Protein AF-A0A6I6DAV8-F1 (afdb_monomer)

Structure (mmCIF, N/CA/C/O backbone):
data_AF-A0A6I6DAV8-F1
#
_entry.id   AF-A0A6I6DAV8-F1
#
loop_
_atom_site.group_PDB
_atom_site.id
_atom_site.type_symbol
_atom_site.label_atom_id
_atom_site.label_alt_id
_atom_site.label_comp_id
_atom_site.label_asym_id
_atom_site.label_entity_id
_atom_site.label_seq_id
_atom_site.pdbx_PDB_ins_code
_atom_site.Cartn_x
_atom_site.Cartn_y
_atom_site.Cartn_z
_atom_site.occupancy
_atom_site.B_iso_or_equiv
_atom_site.auth_seq_id
_atom_site.auth_comp_id
_atom_site.auth_asym_id
_atom_site.auth_atom_id
_atom_site.pdbx_PDB_model_num
ATOM 1 N N . MET A 1 1 ? -22.574 15.779 15.293 1.00 41.56 1 MET A N 1
ATOM 2 C CA . MET A 1 1 ? -22.945 14.595 14.488 1.00 41.56 1 MET A CA 1
ATOM 3 C C . MET A 1 1 ? -22.566 13.353 15.295 1.00 41.56 1 MET A C 1
ATOM 5 O O . MET A 1 1 ? -21.391 13.196 15.594 1.00 41.56 1 MET A O 1
ATOM 9 N N . LYS A 1 2 ? -23.527 12.545 15.769 1.00 46.03 2 LYS A N 1
ATOM 10 C CA . LYS A 1 2 ? -23.230 11.270 16.453 1.00 46.03 2 LYS A CA 1
ATOM 11 C C . LYS A 1 2 ? -23.212 10.174 15.390 1.00 46.03 2 LYS A C 1
ATOM 13 O O . LYS A 1 2 ? -24.252 9.895 14.804 1.00 46.03 2 LYS A O 1
ATOM 18 N N . PHE A 1 3 ? -22.048 9.593 15.120 1.00 64.81 3 PHE A N 1
ATOM 19 C CA . PHE A 1 3 ? -21.956 8.414 14.260 1.00 64.81 3 PHE A CA 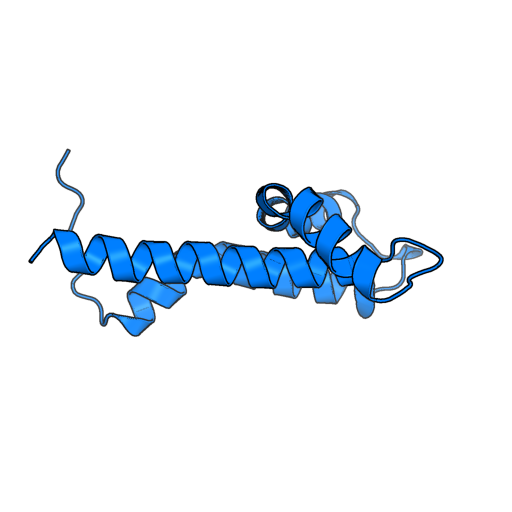1
ATOM 20 C C . PHE A 1 3 ? -22.648 7.227 14.941 1.00 64.81 3 PHE A C 1
ATOM 22 O O . PHE A 1 3 ? -22.533 7.052 16.158 1.00 64.81 3 PHE A O 1
ATOM 29 N N . ALA A 1 4 ? -23.382 6.425 14.167 1.00 65.88 4 ALA A N 1
ATOM 30 C CA . ALA A 1 4 ? -23.963 5.184 14.660 1.00 65.88 4 ALA A CA 1
ATOM 31 C C . ALA A 1 4 ? -22.832 4.254 15.123 1.00 65.88 4 ALA A C 1
ATOM 33 O O . ALA A 1 4 ? -21.896 3.971 14.373 1.00 65.88 4 ALA A O 1
ATOM 34 N N . LYS A 1 5 ? -22.891 3.808 16.380 1.00 65.75 5 LYS A N 1
ATOM 35 C CA . LYS A 1 5 ? -21.882 2.916 16.953 1.00 65.75 5 LYS A CA 1
ATOM 36 C C . LYS A 1 5 ? -22.214 1.492 16.506 1.00 65.75 5 LYS A C 1
ATOM 38 O O . LYS A 1 5 ? -23.132 0.876 17.039 1.00 65.75 5 LYS A O 1
ATOM 43 N N . LEU A 1 6 ? -21.508 0.994 15.492 1.00 69.44 6 LEU A N 1
ATOM 44 C CA . LEU A 1 6 ? -21.631 -0.396 15.058 1.00 69.44 6 LEU A CA 1
ATOM 45 C C . LEU A 1 6 ? -21.145 -1.311 16.194 1.00 69.44 6 LEU A C 1
ATOM 47 O O . LEU A 1 6 ? -19.992 -1.214 16.616 1.00 69.44 6 LEU A O 1
ATOM 51 N N . ASN A 1 7 ? -22.016 -2.185 16.706 1.00 77.88 7 ASN A N 1
ATOM 52 C CA . ASN A 1 7 ? -21.659 -3.166 17.734 1.00 77.88 7 ASN A CA 1
ATOM 53 C C . ASN A 1 7 ? -20.951 -4.367 17.090 1.00 77.88 7 ASN A C 1
ATOM 55 O O . ASN A 1 7 ? -21.530 -5.437 16.922 1.00 77.88 7 ASN A O 1
ATOM 59 N N . ILE A 1 8 ? -19.717 -4.145 16.646 1.00 84.31 8 ILE A N 1
ATOM 60 C CA . ILE A 1 8 ? -18.894 -5.127 15.942 1.00 84.31 8 ILE A CA 1
ATOM 61 C C . ILE A 1 8 ? -17.592 -5.354 16.720 1.00 84.31 8 ILE A C 1
ATOM 63 O O . ILE A 1 8 ? -17.051 -4.439 17.346 1.00 84.31 8 ILE A O 1
ATOM 67 N N . GLY A 1 9 ? -17.083 -6.590 16.689 1.00 86.06 9 GLY A N 1
ATOM 68 C CA . GLY A 1 9 ? -15.819 -6.948 17.330 1.00 86.06 9 GLY A CA 1
ATOM 69 C C . GLY A 1 9 ? -14.643 -6.109 16.816 1.00 86.06 9 GLY A C 1
ATOM 70 O O . GLY A 1 9 ? -14.567 -5.783 15.632 1.00 86.06 9 GLY A O 1
ATOM 71 N N . LYS A 1 10 ? -13.690 -5.787 17.702 1.00 85.88 10 LYS A N 1
ATOM 72 C CA . LYS A 1 10 ? -12.566 -4.873 17.403 1.00 85.88 10 LYS A CA 1
ATOM 73 C C . LYS A 1 10 ? -11.785 -5.260 16.143 1.00 85.88 10 LYS A C 1
ATOM 75 O O . LYS A 1 10 ? -11.430 -4.387 15.360 1.00 85.88 10 LYS A O 1
ATOM 80 N N . PHE A 1 11 ? -11.562 -6.559 15.938 1.00 87.31 11 PHE A N 1
ATOM 81 C CA . PHE A 1 11 ? -10.858 -7.083 14.767 1.00 87.31 11 PHE A CA 1
ATOM 82 C C . PHE A 1 11 ? -11.586 -6.778 13.450 1.00 87.31 11 PHE A C 1
ATOM 84 O O . PHE A 1 11 ? -10.972 -6.313 12.496 1.00 87.31 11 PHE A O 1
ATOM 91 N N . TYR A 1 12 ? -12.906 -6.962 13.410 1.00 90.06 12 TYR A N 1
ATOM 92 C CA . TYR A 1 12 ? -13.710 -6.660 12.227 1.00 90.06 12 TYR A CA 1
ATOM 93 C C . TYR A 1 12 ? -13.773 -5.157 11.952 1.00 90.06 12 TYR A C 1
ATOM 95 O O . TYR A 1 12 ? -13.669 -4.746 10.802 1.00 90.06 12 TYR A O 1
ATOM 103 N N . SER A 1 13 ? -13.868 -4.325 12.990 1.00 90.25 13 SER A N 1
ATOM 104 C CA . SER A 1 13 ? -13.800 -2.867 12.832 1.00 90.25 13 SER A CA 1
ATOM 105 C C . SER A 1 13 ? -12.446 -2.414 12.275 1.00 90.25 13 SER A C 1
ATOM 107 O O . SER A 1 13 ? -12.402 -1.550 11.401 1.00 90.25 13 SER A O 1
ATOM 109 N N . TRP A 1 14 ? -11.348 -3.033 12.724 1.00 91.00 14 TRP A N 1
ATOM 110 C CA . TRP A 1 14 ? -10.014 -2.798 12.169 1.00 91.00 14 TRP A CA 1
ATOM 111 C C . TRP A 1 14 ? -9.918 -3.231 10.699 1.00 91.00 14 TRP A C 1
ATOM 113 O O . TRP A 1 14 ? -9.416 -2.466 9.873 1.00 91.00 14 TRP A O 1
ATOM 123 N N . LEU A 1 15 ? -10.447 -4.412 10.353 1.00 92.88 15 LEU A N 1
ATOM 124 C CA . LEU A 1 15 ? -10.498 -4.895 8.969 1.00 92.88 15 LEU A CA 1
ATOM 125 C C . LEU A 1 15 ? -11.307 -3.959 8.073 1.00 92.88 15 LEU A C 1
ATOM 127 O O . LEU A 1 15 ? -10.852 -3.626 6.986 1.00 92.88 15 LEU A O 1
ATOM 131 N N . ILE A 1 16 ? -12.473 -3.495 8.525 1.00 92.06 16 ILE A N 1
ATOM 132 C CA . ILE A 1 16 ? -13.302 -2.543 7.774 1.00 92.06 16 ILE A CA 1
ATOM 133 C C . ILE A 1 16 ? -12.530 -1.239 7.552 1.00 92.06 16 ILE A C 1
ATOM 135 O O . ILE A 1 16 ? -12.477 -0.757 6.421 1.00 92.06 16 ILE A O 1
ATOM 139 N N . GLY A 1 17 ? -11.868 -0.715 8.588 1.00 90.12 17 GLY A N 1
ATOM 140 C CA . GLY A 1 17 ? -11.058 0.502 8.489 1.00 90.12 17 GLY A CA 1
ATOM 141 C C . GLY A 1 17 ? -9.878 0.387 7.517 1.00 90.12 17 GLY A C 1
ATOM 142 O O . GLY A 1 17 ? -9.531 1.365 6.863 1.00 90.12 17 GLY A O 1
ATOM 143 N N . ASN A 1 18 ? -9.298 -0.807 7.372 1.00 94.56 18 ASN A N 1
ATOM 144 C CA . ASN A 1 18 ? -8.172 -1.059 6.466 1.00 94.56 18 ASN A CA 1
ATOM 145 C C . ASN A 1 18 ? -8.585 -1.654 5.113 1.00 94.56 18 ASN A C 1
ATOM 147 O O . ASN A 1 18 ? -7.745 -1.786 4.226 1.00 94.56 18 ASN A O 1
ATOM 151 N N . SER A 1 19 ? -9.859 -2.005 4.931 1.00 95.00 19 SER A N 1
ATOM 152 C CA . SER A 1 19 ? -10.340 -2.796 3.793 1.00 95.00 19 SER A CA 1
ATOM 153 C C . SER A 1 19 ? -9.978 -2.182 2.443 1.00 95.00 19 SER A C 1
ATOM 155 O O . SER A 1 19 ? -9.435 -2.873 1.589 1.00 95.00 19 SER A O 1
ATOM 157 N N . LEU A 1 20 ? -10.197 -0.878 2.264 1.00 95.62 20 LEU A N 1
ATOM 158 C CA . LEU A 1 20 ? -9.885 -0.193 1.010 1.00 95.62 20 LEU A CA 1
ATOM 159 C C . LEU A 1 20 ? -8.380 -0.168 0.716 1.00 95.62 20 LEU A C 1
ATOM 161 O O . LEU A 1 20 ? -7.991 -0.364 -0.434 1.00 95.62 20 LEU A O 1
ATOM 165 N N . ASN A 1 21 ? -7.535 -0.007 1.740 1.00 96.38 21 ASN A N 1
ATOM 166 C CA . ASN A 1 21 ? -6.082 -0.099 1.588 1.00 96.38 21 ASN A CA 1
ATOM 167 C C . ASN A 1 21 ? -5.653 -1.522 1.195 1.00 96.38 21 ASN A C 1
ATOM 169 O O . ASN A 1 21 ? -4.859 -1.693 0.275 1.00 96.38 21 ASN A O 1
ATOM 173 N N . LEU A 1 22 ? -6.224 -2.545 1.839 1.00 96.50 22 LEU A N 1
ATOM 174 C CA . LEU A 1 22 ? -5.927 -3.951 1.551 1.00 96.50 22 LEU A CA 1
ATOM 175 C C . LEU A 1 22 ? -6.387 -4.364 0.147 1.00 96.50 22 LEU A C 1
ATOM 177 O O . LEU A 1 22 ? -5.623 -4.985 -0.584 1.00 96.50 22 LEU A O 1
ATOM 181 N N . ILE A 1 23 ? -7.602 -3.985 -0.258 1.00 97.12 23 ILE A N 1
ATOM 182 C CA . ILE A 1 23 ? -8.120 -4.237 -1.612 1.00 97.12 23 ILE A CA 1
ATOM 183 C C . ILE A 1 23 ? -7.225 -3.551 -2.646 1.00 97.12 23 ILE A C 1
ATOM 185 O O . ILE A 1 23 ? -6.831 -4.169 -3.633 1.00 97.12 23 ILE A O 1
ATOM 189 N N . SER A 1 24 ? -6.858 -2.293 -2.397 1.00 97.38 24 SER A N 1
ATOM 190 C CA . SER A 1 24 ? -5.956 -1.530 -3.263 1.00 97.38 24 SER A CA 1
ATOM 191 C C . SER A 1 24 ? -4.583 -2.191 -3.387 1.00 97.38 24 SER A C 1
ATOM 193 O O . SER A 1 24 ? -4.042 -2.273 -4.488 1.00 97.38 24 SER A O 1
ATOM 195 N N . PHE A 1 25 ? -4.051 -2.726 -2.286 1.00 97.44 25 PHE A N 1
ATOM 196 C CA . PHE A 1 25 ? -2.781 -3.443 -2.277 1.00 97.44 25 PHE A CA 1
ATOM 197 C C . PHE A 1 25 ? -2.848 -4.752 -3.072 1.00 97.44 25 PHE A C 1
ATOM 199 O O . PHE A 1 25 ? -1.982 -5.012 -3.904 1.00 97.44 25 PHE A O 1
ATOM 206 N N . VAL A 1 26 ? -3.902 -5.551 -2.885 1.00 97.56 26 VAL A N 1
ATOM 207 C CA . VAL A 1 26 ? -4.109 -6.789 -3.654 1.00 97.56 26 VAL A CA 1
ATOM 208 C C . VAL A 1 26 ? -4.234 -6.489 -5.151 1.00 97.56 26 VAL A C 1
ATOM 210 O O . VAL A 1 26 ? -3.597 -7.160 -5.963 1.00 97.56 26 VAL A O 1
ATOM 213 N N . LEU A 1 27 ? -4.997 -5.455 -5.523 1.00 97.19 27 LEU A N 1
ATOM 214 C CA . LEU A 1 27 ? -5.114 -5.009 -6.915 1.00 97.19 27 LEU A CA 1
ATOM 215 C C . LEU A 1 27 ? -3.767 -4.566 -7.489 1.00 97.19 27 LEU A C 1
ATOM 217 O O . LEU A 1 27 ? -3.451 -4.904 -8.628 1.00 97.19 27 LEU A O 1
ATOM 221 N N . PHE A 1 28 ? -2.961 -3.849 -6.707 1.00 97.19 28 PHE A N 1
ATOM 222 C CA . PHE A 1 28 ? -1.621 -3.445 -7.117 1.00 97.19 28 PHE A CA 1
ATOM 223 C C . PHE A 1 28 ? -0.723 -4.658 -7.391 1.00 97.19 28 PHE A C 1
ATOM 225 O O . PHE A 1 28 ? -0.121 -4.735 -8.461 1.00 97.19 28 PHE A O 1
ATOM 232 N N . ILE A 1 29 ? -0.683 -5.640 -6.485 1.00 97.12 29 ILE A N 1
ATOM 233 C CA . ILE A 1 29 ? 0.100 -6.867 -6.695 1.00 97.12 29 ILE A CA 1
ATOM 234 C C . ILE A 1 29 ? -0.350 -7.587 -7.967 1.00 97.12 29 ILE A C 1
ATOM 236 O O . ILE A 1 29 ? 0.477 -7.960 -8.801 1.00 97.12 29 ILE A O 1
ATOM 240 N N . TRP A 1 30 ? -1.660 -7.728 -8.162 1.00 96.94 30 TRP A N 1
ATOM 241 C CA . TRP A 1 30 ? -2.193 -8.377 -9.353 1.00 96.94 30 TRP A CA 1
ATOM 242 C C . TRP A 1 30 ? -1.787 -7.657 -10.647 1.00 96.94 30 TRP A C 1
ATOM 244 O O . TRP A 1 30 ? -1.310 -8.298 -11.584 1.00 96.94 30 TRP A O 1
ATOM 254 N N . LEU A 1 31 ? -1.906 -6.329 -10.696 1.00 96.38 31 LEU A N 1
ATOM 255 C CA . LEU A 1 31 ? -1.621 -5.553 -11.905 1.00 96.38 31 LEU A CA 1
ATOM 256 C C . LEU A 1 31 ? -0.129 -5.452 -12.228 1.00 96.38 31 LEU A C 1
ATOM 258 O O . LEU A 1 31 ? 0.220 -5.432 -13.408 1.00 96.38 31 LEU A O 1
ATOM 262 N N . PHE A 1 32 ? 0.738 -5.355 -11.219 1.00 95.00 32 PHE A N 1
ATOM 263 C CA . PHE A 1 32 ? 2.155 -5.029 -11.413 1.00 95.00 32 PHE A CA 1
ATOM 264 C C . PHE A 1 32 ? 3.110 -6.220 -11.307 1.00 95.00 32 PHE A C 1
ATOM 266 O O . PHE A 1 32 ? 4.225 -6.119 -11.809 1.00 95.00 32 PHE A O 1
ATOM 273 N N . PHE A 1 33 ? 2.686 -7.336 -10.705 1.00 95.12 33 PHE A N 1
ATOM 274 C C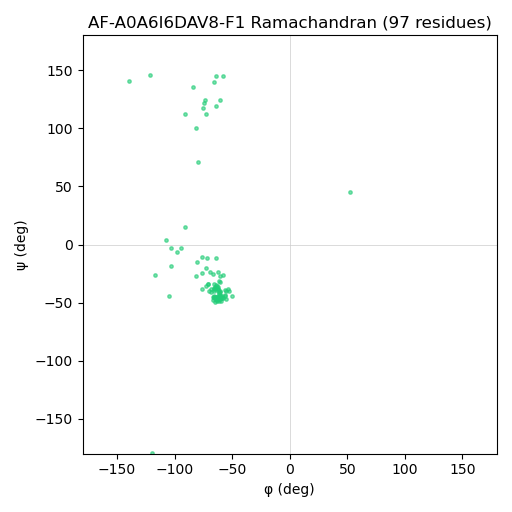A . PHE A 1 33 ? 3.531 -8.530 -10.549 1.00 95.12 33 PHE A CA 1
ATOM 275 C C . PHE A 1 33 ? 2.996 -9.762 -11.281 1.00 95.12 33 PHE A C 1
ATOM 277 O O . PHE A 1 33 ? 3.778 -10.637 -11.636 1.00 95.12 33 PHE A O 1
ATOM 284 N N . ILE A 1 34 ? 1.680 -9.851 -11.504 1.00 95.69 34 ILE A N 1
ATOM 285 C CA . ILE A 1 34 ? 1.055 -11.035 -12.117 1.00 95.69 34 ILE A CA 1
ATOM 286 C C . ILE A 1 34 ? 0.667 -10.759 -13.573 1.00 95.69 34 ILE A C 1
ATOM 288 O O . ILE A 1 34 ? 0.885 -11.592 -14.450 1.00 95.69 34 ILE A O 1
ATOM 292 N N . MET A 1 35 ? 0.073 -9.596 -13.842 1.00 95.19 35 MET A N 1
ATOM 293 C CA . MET A 1 35 ? -0.397 -9.228 -15.174 1.00 95.19 35 MET A CA 1
ATOM 294 C C . MET A 1 35 ? 0.730 -8.638 -16.030 1.00 95.19 35 MET A C 1
ATOM 296 O O . MET A 1 35 ? 1.473 -7.760 -15.594 1.00 95.19 35 MET A O 1
ATOM 300 N N . SER A 1 36 ? 0.814 -9.081 -17.286 1.00 93.56 36 SER A N 1
ATOM 301 C CA . SER A 1 36 ? 1.712 -8.496 -18.286 1.00 93.56 36 SER A CA 1
ATOM 302 C C . SER A 1 36 ? 1.329 -7.049 -18.600 1.00 93.56 36 SER A C 1
ATOM 304 O O . SER A 1 36 ? 0.137 -6.755 -18.729 1.00 93.56 36 SER A O 1
ATOM 306 N N . ASP A 1 37 ? 2.312 -6.188 -18.860 1.00 90.12 37 ASP A N 1
ATOM 307 C CA . ASP A 1 37 ? 2.086 -4.763 -19.149 1.00 90.12 37 ASP A CA 1
ATOM 308 C C . ASP A 1 37 ? 1.078 -4.521 -20.287 1.00 90.12 37 ASP A C 1
ATOM 310 O O . ASP A 1 37 ? 0.226 -3.645 -20.171 1.00 90.12 37 ASP A O 1
ATOM 314 N N . ALA A 1 38 ? 1.095 -5.352 -21.338 1.00 93.44 38 ALA A N 1
ATOM 315 C CA . ALA A 1 38 ? 0.179 -5.248 -22.480 1.00 93.44 38 ALA A CA 1
ATOM 316 C C . ALA A 1 38 ? -1.309 -5.439 -22.121 1.00 93.44 38 ALA A C 1
ATOM 318 O O . ALA A 1 38 ? -2.183 -4.959 -22.836 1.00 93.44 38 ALA A O 1
ATOM 319 N N . ASN A 1 39 ? -1.598 -6.124 -21.012 1.00 94.44 39 ASN A N 1
ATOM 320 C CA . ASN A 1 39 ? -2.958 -6.419 -20.556 1.00 94.44 39 ASN A CA 1
ATOM 321 C C . ASN A 1 39 ? -3.396 -5.517 -19.391 1.00 94.44 39 ASN A C 1
ATOM 323 O O . ASN A 1 39 ? -4.533 -5.618 -18.926 1.00 94.44 39 ASN A O 1
ATOM 327 N N . ARG A 1 40 ? -2.511 -4.639 -18.898 1.00 95.12 40 ARG A N 1
ATOM 328 C CA . ARG A 1 40 ? -2.776 -3.810 -17.722 1.00 95.12 40 ARG A CA 1
ATOM 329 C C . ARG A 1 40 ? -3.742 -2.680 -18.066 1.00 95.12 40 ARG A C 1
ATOM 331 O O . ARG A 1 40 ? -3.449 -1.805 -18.877 1.00 95.12 40 ARG A O 1
ATOM 338 N N . ASN A 1 41 ? -4.869 -2.627 -17.361 1.00 96.00 41 ASN A N 1
ATOM 339 C CA . ASN A 1 41 ? -5.744 -1.461 -17.411 1.00 96.00 41 ASN A CA 1
ATOM 340 C C . ASN A 1 41 ? -5.102 -0.288 -16.644 1.00 96.00 41 ASN A C 1
ATOM 342 O O . ASN A 1 41 ? -4.978 -0.332 -15.419 1.00 96.00 41 ASN A O 1
ATOM 346 N N . ILE A 1 42 ? -4.712 0.768 -17.364 1.00 93.75 42 ILE A N 1
ATOM 347 C CA . ILE A 1 42 ? -4.002 1.935 -16.808 1.00 93.75 42 ILE A CA 1
ATOM 348 C C . ILE A 1 42 ? -4.844 2.675 -15.760 1.00 93.75 42 ILE A C 1
ATOM 350 O O . ILE A 1 42 ? -4.315 3.103 -14.736 1.00 93.75 42 ILE A O 1
ATOM 354 N N . ILE A 1 43 ? -6.156 2.795 -15.981 1.00 95.75 43 ILE A N 1
ATOM 355 C CA . ILE A 1 43 ? -7.060 3.473 -15.044 1.00 95.75 43 ILE A CA 1
ATOM 356 C C . ILE A 1 43 ? -7.091 2.703 -13.723 1.00 95.75 43 ILE A C 1
ATOM 358 O O . ILE A 1 43 ? -6.895 3.287 -12.657 1.00 95.75 43 ILE A O 1
ATOM 362 N N . LEU A 1 44 ? -7.263 1.381 -13.788 1.00 95.81 44 LEU A N 1
ATOM 363 C CA . LEU A 1 44 ? -7.277 0.535 -12.596 1.00 95.81 44 LEU A CA 1
ATOM 364 C C . LEU A 1 44 ? -5.920 0.533 -11.875 1.00 95.81 44 LEU A C 1
ATOM 366 O O . LEU A 1 44 ? -5.884 0.549 -10.649 1.00 95.81 44 LEU A O 1
ATOM 370 N N . ALA A 1 45 ? -4.817 0.583 -12.624 1.00 94.31 45 ALA A N 1
ATOM 371 C CA . ALA A 1 45 ? -3.465 0.684 -12.078 1.00 94.31 45 ALA A CA 1
ATOM 372 C C . ALA A 1 45 ? -3.201 2.016 -11.359 1.00 94.31 45 ALA A C 1
ATOM 374 O O . ALA A 1 45 ? -2.473 2.053 -10.365 1.00 94.31 45 ALA A O 1
ATOM 375 N N . GLY A 1 46 ? -3.800 3.112 -11.831 1.00 93.56 46 GLY A N 1
ATOM 376 C CA . GLY A 1 46 ? -3.804 4.384 -11.112 1.00 93.56 46 GLY A CA 1
ATOM 377 C C . GLY A 1 46 ? -4.612 4.291 -9.817 1.00 93.56 46 GLY A C 1
ATOM 378 O O . GLY A 1 46 ? -4.120 4.657 -8.751 1.00 93.56 46 GLY A O 1
ATOM 379 N N . PHE A 1 47 ? -5.825 3.733 -9.888 1.00 95.25 47 PHE A N 1
ATOM 380 C CA . PHE A 1 47 ? -6.690 3.574 -8.716 1.00 95.25 47 PHE A CA 1
ATOM 381 C C . PHE A 1 47 ? -6.089 2.685 -7.640 1.00 95.25 47 PHE A C 1
ATOM 383 O O . PHE A 1 47 ? -6.186 3.038 -6.464 1.00 95.25 47 PHE A O 1
ATOM 390 N N . SER A 1 48 ? -5.447 1.574 -8.015 1.00 95.94 48 SER A N 1
ATOM 391 C CA . SER A 1 48 ? -4.823 0.694 -7.033 1.00 95.94 48 SER A CA 1
ATOM 392 C C . SER A 1 48 ? -3.828 1.485 -6.189 1.00 95.94 48 SER A C 1
ATOM 394 O O . SER A 1 48 ? -3.870 1.400 -4.970 1.00 95.94 48 SER A O 1
ATOM 396 N N . GLN A 1 49 ? -3.016 2.353 -6.794 1.00 95.06 49 GLN A N 1
ATOM 397 C CA . GLN A 1 49 ? -1.939 3.080 -6.112 1.00 95.06 49 GLN A CA 1
ATOM 398 C C . GLN A 1 49 ? -2.389 4.260 -5.235 1.00 95.06 49 GLN A C 1
ATOM 400 O O . GLN A 1 49 ? -1.586 4.756 -4.446 1.00 95.06 49 GLN A O 1
ATOM 405 N N . MET A 1 50 ? -3.650 4.699 -5.304 1.00 95.06 50 MET A N 1
ATOM 406 C CA . MET A 1 50 ? -4.128 5.890 -4.580 1.00 95.06 50 MET A CA 1
ATOM 407 C C . MET A 1 50 ? -3.870 5.832 -3.069 1.00 95.06 50 MET A C 1
ATOM 409 O O . MET A 1 50 ? -3.469 6.827 -2.467 1.00 95.06 50 MET A O 1
ATOM 413 N N . TYR A 1 51 ? -4.052 4.661 -2.456 1.00 93.44 51 TYR A N 1
ATOM 414 C CA . TYR A 1 51 ? -3.839 4.474 -1.018 1.00 93.44 51 TYR A CA 1
ATOM 415 C C . TYR A 1 51 ? -2.361 4.475 -0.602 1.00 93.44 51 TYR A C 1
ATOM 417 O O . TYR A 1 51 ? -2.063 4.742 0.558 1.00 93.44 51 TYR A O 1
ATOM 425 N N . ALA A 1 52 ? -1.435 4.234 -1.532 1.00 95.88 52 ALA A N 1
ATOM 426 C CA . ALA A 1 52 ? 0.002 4.277 -1.271 1.00 95.88 52 ALA A CA 1
ATOM 427 C C . ALA A 1 52 ? 0.570 5.710 -1.306 1.00 95.88 52 ALA A C 1
ATOM 429 O O . ALA A 1 52 ? 1.564 5.994 -0.628 1.00 95.88 52 ALA A O 1
ATOM 430 N N . LEU A 1 53 ? -0.070 6.620 -2.059 1.00 95.06 53 LEU A N 1
ATOM 431 C CA . LEU A 1 53 ? 0.410 7.986 -2.313 1.00 95.06 53 LEU A CA 1
ATOM 432 C C . LEU A 1 53 ? 0.823 8.769 -1.056 1.00 95.06 53 LEU A C 1
ATOM 434 O O . LEU A 1 53 ? 1.899 9.366 -1.084 1.00 95.06 53 LEU A O 1
ATOM 438 N N . PRO A 1 54 ? 0.068 8.766 0.062 1.00 95.81 54 PRO A N 1
ATOM 439 C CA . PRO A 1 54 ? 0.438 9.562 1.236 1.00 95.81 54 PRO 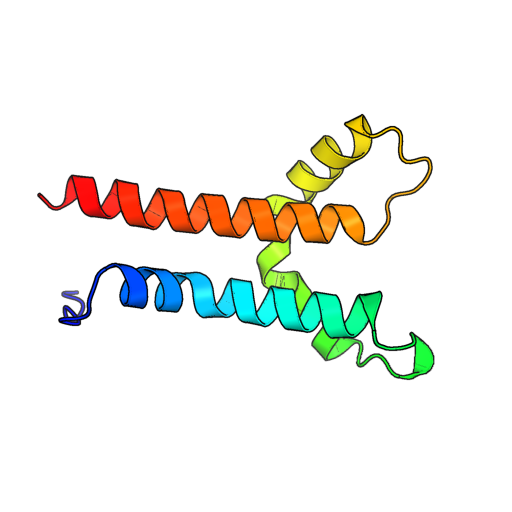A CA 1
ATOM 440 C C . PRO A 1 54 ? 1.799 9.180 1.835 1.00 95.81 54 PRO A C 1
ATOM 442 O O . PRO A 1 54 ? 2.468 10.004 2.452 1.00 95.81 54 PRO A O 1
ATOM 445 N N . THR A 1 55 ? 2.218 7.930 1.643 1.00 96.44 55 THR A N 1
ATOM 446 C CA . THR A 1 55 ? 3.457 7.368 2.202 1.00 96.44 55 THR A CA 1
ATOM 447 C C . THR A 1 55 ? 4.550 7.150 1.157 1.00 96.44 55 THR A C 1
ATOM 449 O O . THR A 1 55 ? 5.618 6.623 1.475 1.00 96.44 55 THR A O 1
ATOM 452 N N . ILE A 1 56 ? 4.310 7.554 -0.091 1.00 95.12 56 ILE A N 1
ATOM 453 C CA . ILE A 1 56 ? 5.140 7.143 -1.224 1.00 95.12 56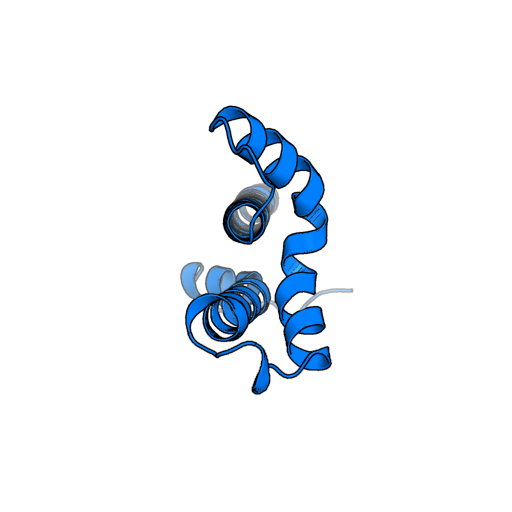 ILE A CA 1
ATOM 454 C C . ILE A 1 56 ? 6.547 7.744 -1.176 1.00 95.12 56 ILE A C 1
ATOM 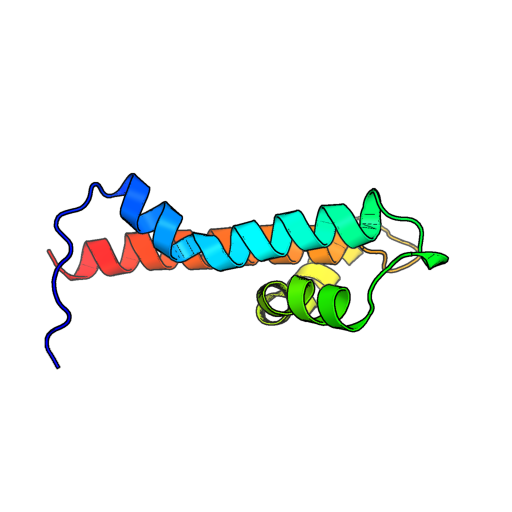456 O O . ILE A 1 56 ? 7.534 7.040 -1.381 1.00 95.12 56 ILE A O 1
ATOM 460 N N . SER A 1 57 ? 6.658 9.019 -0.798 1.00 94.38 57 SER A N 1
ATOM 461 C CA . SER A 1 57 ? 7.943 9.711 -0.657 1.00 94.38 57 SER A CA 1
ATOM 462 C C . SER A 1 57 ? 8.784 9.126 0.477 1.00 94.38 57 SER A C 1
ATOM 464 O O . SER A 1 57 ? 9.988 8.940 0.322 1.00 94.38 57 SER A O 1
ATOM 466 N N . ILE A 1 58 ? 8.147 8.786 1.603 1.00 95.38 58 ILE A N 1
ATOM 467 C CA . ILE A 1 58 ? 8.815 8.146 2.747 1.00 95.38 58 ILE A CA 1
ATOM 468 C C . ILE A 1 58 ? 9.335 6.772 2.327 1.00 95.38 58 ILE A C 1
ATOM 470 O O . ILE A 1 58 ? 10.487 6.432 2.583 1.00 95.38 58 ILE A O 1
ATOM 474 N N . SER A 1 59 ? 8.510 6.008 1.620 1.00 95.00 59 SER A N 1
ATOM 475 C CA . SER A 1 59 ? 8.875 4.678 1.143 1.00 95.00 59 SER A CA 1
ATOM 476 C C . SER A 1 59 ? 10.011 4.709 0.133 1.00 95.00 59 SER A C 1
ATOM 478 O O . SER A 1 59 ? 10.897 3.867 0.204 1.00 95.00 59 SER A O 1
ATOM 480 N N . ALA A 1 60 ? 10.041 5.701 -0.761 1.00 92.75 60 ALA A N 1
ATOM 481 C CA . ALA A 1 60 ? 11.155 5.897 -1.683 1.00 92.75 60 ALA A CA 1
ATOM 482 C C . ALA A 1 60 ? 12.468 6.192 -0.937 1.00 92.75 60 ALA A C 1
ATOM 484 O O . ALA A 1 60 ? 13.519 5.683 -1.322 1.00 92.75 60 ALA A O 1
ATOM 485 N N . VAL A 1 61 ? 12.423 6.972 0.150 1.00 92.62 61 VAL A N 1
ATOM 486 C CA . VAL A 1 61 ? 13.594 7.213 1.012 1.00 92.62 61 VAL A CA 1
ATOM 487 C C . VAL A 1 61 ? 14.031 5.931 1.718 1.00 92.62 61 VAL A C 1
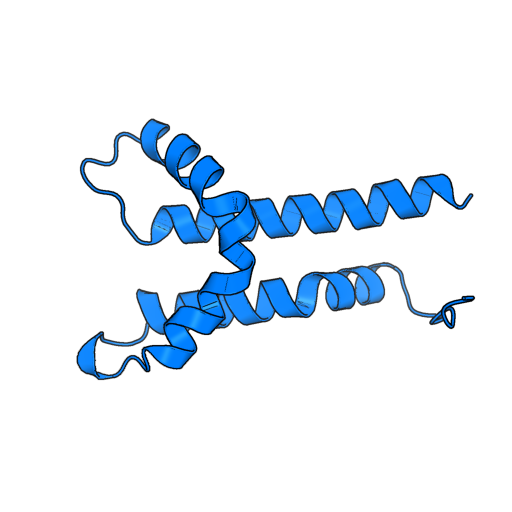ATOM 489 O O . VAL A 1 61 ? 15.216 5.615 1.697 1.00 92.62 61 VAL A O 1
ATOM 492 N N . ILE A 1 62 ? 13.094 5.166 2.287 1.00 92.50 62 ILE A N 1
ATOM 493 C CA . ILE A 1 62 ? 13.392 3.872 2.922 1.00 92.50 62 ILE A CA 1
ATOM 494 C C . ILE A 1 62 ? 14.036 2.917 1.913 1.00 92.50 62 ILE A C 1
ATOM 496 O O . ILE A 1 62 ? 15.059 2.303 2.205 1.00 92.50 62 ILE A O 1
ATOM 500 N N . TYR A 1 63 ? 13.468 2.831 0.711 1.00 92.94 63 TYR A N 1
ATOM 501 C CA . TYR A 1 63 ? 13.948 1.956 -0.350 1.00 92.94 63 TYR A CA 1
ATOM 502 C C . TYR A 1 63 ? 15.371 2.312 -0.792 1.00 92.94 63 TYR A C 1
ATOM 504 O O . TYR A 1 63 ? 16.182 1.425 -1.013 1.00 92.94 63 TYR A O 1
ATOM 512 N N . ARG A 1 64 ? 15.744 3.599 -0.825 1.00 89.94 64 ARG A N 1
ATOM 513 C CA . ARG A 1 64 ? 17.122 4.013 -1.158 1.00 89.94 64 ARG A CA 1
ATOM 514 C C . ARG A 1 64 ? 18.188 3.419 -0.234 1.00 89.94 64 ARG A C 1
ATOM 516 O O . ARG A 1 64 ? 19.318 3.244 -0.676 1.00 89.94 64 ARG A O 1
ATOM 523 N N . PHE A 1 65 ? 17.855 3.069 1.010 1.00 89.81 65 PHE A N 1
ATOM 524 C CA . PHE A 1 65 ? 18.809 2.426 1.920 1.00 89.81 65 PHE A CA 1
ATOM 525 C C . PHE A 1 65 ? 19.138 0.974 1.546 1.00 89.81 65 PHE A C 1
ATOM 527 O O . PHE A 1 65 ? 20.097 0.422 2.079 1.00 89.81 65 PHE A O 1
ATOM 534 N N . THR A 1 66 ? 18.399 0.352 0.622 1.00 86.75 66 THR A N 1
ATOM 535 C CA . THR A 1 66 ? 18.675 -1.016 0.155 1.00 86.75 66 THR A CA 1
ATOM 536 C C . THR A 1 66 ? 19.612 -1.061 -1.060 1.00 86.75 66 THR A C 1
ATOM 538 O O . THR A 1 66 ? 19.693 -2.093 -1.716 1.00 86.75 66 THR A O 1
ATOM 541 N N . ASN A 1 67 ? 20.303 0.044 -1.373 1.00 75.06 67 ASN A N 1
ATOM 542 C CA . ASN A 1 67 ? 21.153 0.234 -2.561 1.00 75.06 67 ASN A CA 1
ATOM 54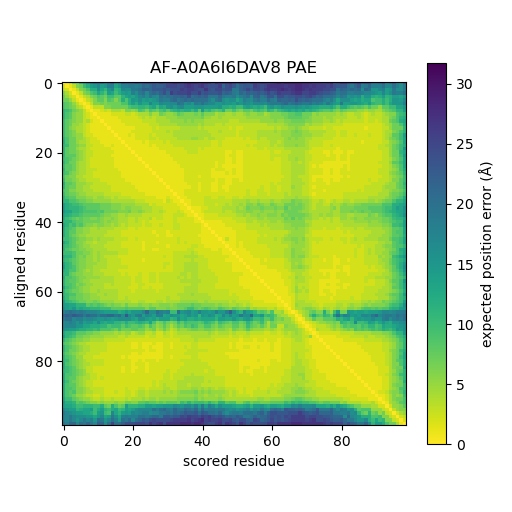3 C C . ASN A 1 67 ? 20.489 -0.095 -3.918 1.00 75.06 67 ASN A C 1
ATOM 545 O O . ASN A 1 67 ? 21.110 -0.758 -4.750 1.00 75.06 67 ASN A O 1
ATOM 549 N N . PRO A 1 68 ? 19.246 0.342 -4.188 1.00 73.44 68 PRO A N 1
ATOM 550 C CA . PRO A 1 68 ? 18.653 0.136 -5.498 1.00 73.44 68 PRO A CA 1
ATOM 551 C C . PRO A 1 68 ? 19.288 1.085 -6.522 1.00 73.44 68 PRO A C 1
ATOM 553 O O . PRO A 1 68 ? 19.257 2.305 -6.356 1.00 73.44 68 PRO A O 1
ATOM 556 N N . GLU A 1 69 ? 19.828 0.533 -7.608 1.00 74.75 69 GLU A N 1
A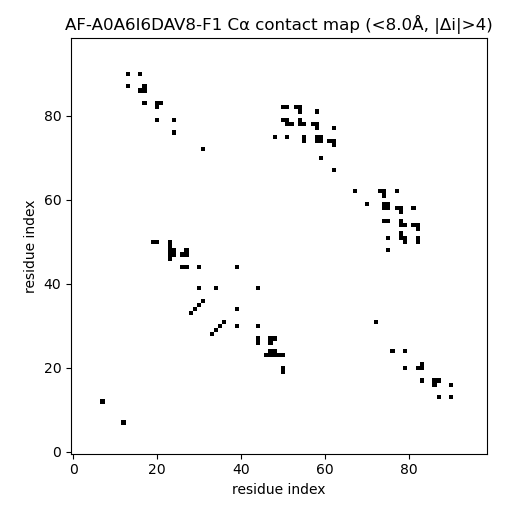TOM 557 C CA . GLU A 1 69 ? 20.305 1.330 -8.749 1.00 74.75 69 GLU A CA 1
ATOM 558 C C . GLU A 1 69 ? 19.144 2.039 -9.472 1.00 74.75 69 GLU A C 1
ATOM 560 O O . GLU A 1 69 ? 19.332 3.089 -10.086 1.00 74.75 69 GLU A O 1
ATOM 565 N N . VAL A 1 70 ? 17.925 1.490 -9.368 1.00 79.94 70 VAL A N 1
ATOM 566 C CA . VAL A 1 70 ? 16.703 1.997 -10.005 1.00 79.94 70 VAL A CA 1
ATOM 567 C C . VAL A 1 70 ? 15.520 1.881 -9.043 1.00 79.94 70 VAL A C 1
ATOM 569 O O . VAL A 1 70 ? 15.378 0.895 -8.327 1.00 79.94 70 VAL A O 1
ATOM 572 N N . ILE A 1 71 ? 14.645 2.890 -9.035 1.00 79.81 71 ILE A N 1
ATOM 573 C CA . ILE A 1 71 ? 13.383 2.847 -8.287 1.00 79.81 71 ILE A CA 1
ATOM 574 C C . ILE A 1 71 ? 12.387 1.948 -9.035 1.00 79.81 71 ILE A C 1
ATOM 576 O O . ILE A 1 71 ? 11.989 2.263 -10.154 1.00 79.81 71 ILE A O 1
ATOM 580 N N . THR A 1 72 ? 11.970 0.855 -8.403 1.00 86.25 72 THR A N 1
ATOM 581 C CA . THR A 1 72 ? 11.077 -0.175 -8.966 1.00 86.25 72 THR A CA 1
ATOM 582 C C . THR A 1 72 ? 9.783 -0.306 -8.147 1.00 86.25 72 THR A C 1
ATOM 584 O O . THR A 1 72 ? 9.581 0.421 -7.189 1.00 86.25 72 THR A O 1
ATOM 587 N N . ASN A 1 73 ? 8.850 -1.198 -8.481 1.00 91.38 73 ASN A N 1
ATOM 588 C CA . ASN A 1 73 ? 7.529 -1.257 -7.822 1.00 91.38 73 ASN A CA 1
ATOM 589 C C . ASN A 1 73 ? 7.565 -1.614 -6.314 1.00 91.38 73 ASN A C 1
ATOM 591 O O . ASN A 1 73 ? 6.577 -1.452 -5.597 1.00 91.38 73 ASN A O 1
ATOM 595 N N . GLU A 1 74 ? 8.704 -2.066 -5.805 1.00 91.19 74 GLU A N 1
ATOM 596 C CA . GLU A 1 74 ? 8.937 -2.513 -4.436 1.00 91.19 74 GLU A CA 1
ATOM 597 C C . GLU A 1 74 ? 8.767 -1.388 -3.402 1.00 91.19 74 GLU A C 1
ATOM 599 O O . GLU A 1 74 ? 8.232 -1.638 -2.321 1.00 91.19 74 GLU A O 1
ATOM 604 N N . TYR A 1 75 ? 9.118 -0.131 -3.708 1.00 93.62 75 TYR A N 1
ATOM 605 C CA . TYR A 1 75 ? 8.861 0.969 -2.757 1.00 93.62 75 TYR A CA 1
ATOM 606 C C . TYR A 1 75 ? 7.358 1.268 -2.606 1.00 93.62 75 TYR A C 1
ATOM 608 O O . TYR A 1 75 ? 6.919 1.774 -1.569 1.00 93.62 75 TYR A O 1
ATOM 616 N N . VAL A 1 76 ? 6.535 0.919 -3.599 1.00 96.00 76 VAL A N 1
ATOM 617 C CA . VAL A 1 76 ? 5.074 1.031 -3.488 1.00 96.00 76 VAL A CA 1
ATOM 618 C C . VAL A 1 76 ? 4.535 -0.035 -2.526 1.00 96.00 76 VAL A C 1
ATOM 620 O O . VAL A 1 76 ? 3.633 0.254 -1.743 1.00 96.00 76 VAL A O 1
ATOM 623 N N . ILE A 1 77 ? 5.143 -1.228 -2.474 1.00 96.25 77 ILE A N 1
ATOM 624 C CA . ILE A 1 77 ? 4.827 -2.244 -1.450 1.00 96.25 77 ILE A CA 1
ATOM 625 C C . ILE A 1 77 ? 5.112 -1.696 -0.047 1.00 96.25 77 ILE A C 1
ATOM 627 O O . ILE A 1 77 ? 4.255 -1.782 0.835 1.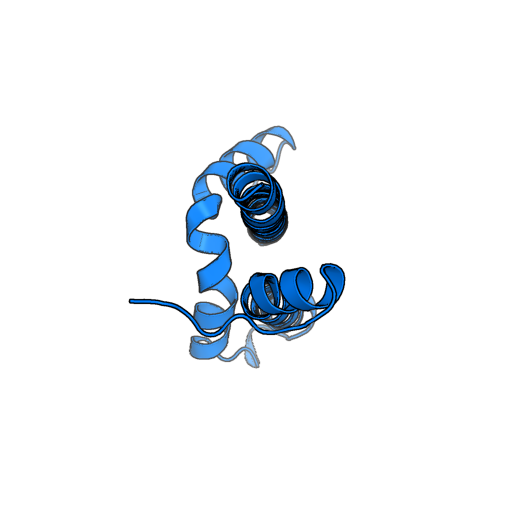00 96.25 77 ILE A O 1
ATOM 631 N N . ILE A 1 78 ? 6.283 -1.077 0.151 1.00 96.06 78 ILE A N 1
ATOM 632 C CA . ILE A 1 78 ? 6.639 -0.425 1.423 1.00 96.06 78 ILE A CA 1
ATOM 633 C C . ILE A 1 78 ? 5.584 0.629 1.798 1.00 96.06 78 ILE A C 1
ATOM 635 O O . ILE A 1 78 ? 5.177 0.703 2.957 1.00 96.06 78 ILE A O 1
ATOM 639 N N . SER A 1 79 ? 5.068 1.371 0.815 1.00 97.06 79 SER A N 1
ATOM 640 C CA . SER A 1 79 ? 4.018 2.376 1.026 1.00 97.06 79 SER A CA 1
ATOM 641 C C . SER A 1 79 ? 2.729 1.763 1.576 1.00 97.06 79 SER A C 1
ATOM 643 O O . SER A 1 79 ? 2.202 2.239 2.578 1.00 97.06 79 SER A O 1
ATOM 645 N N . TYR A 1 80 ? 2.240 0.658 1.007 1.00 97.56 80 TYR A N 1
ATOM 646 C CA . TYR A 1 80 ? 1.051 -0.018 1.548 1.00 97.56 80 TYR A CA 1
ATOM 647 C C . TYR A 1 80 ? 1.256 -0.559 2.962 1.00 97.56 80 TYR A C 1
ATOM 649 O O . TYR A 1 80 ? 0.325 -0.521 3.776 1.00 97.56 80 TYR A O 1
ATOM 657 N N . ILE A 1 81 ? 2.459 -1.049 3.273 1.00 96.44 81 ILE A N 1
ATOM 658 C CA . ILE A 1 81 ? 2.803 -1.512 4.621 1.00 96.44 81 ILE A CA 1
ATOM 659 C C . ILE A 1 81 ? 2.762 -0.332 5.596 1.00 96.44 81 ILE A C 1
ATOM 661 O O . ILE A 1 81 ? 2.088 -0.416 6.623 1.00 96.44 81 ILE A O 1
ATOM 665 N N . LEU A 1 82 ? 3.406 0.790 5.258 1.00 96.62 82 LEU A N 1
ATOM 666 C CA . LEU A 1 82 ? 3.371 2.003 6.077 1.00 96.62 82 LEU A CA 1
ATOM 667 C C . LEU A 1 82 ? 1.946 2.519 6.269 1.00 96.62 82 LEU A C 1
ATOM 669 O O . LEU A 1 82 ? 1.563 2.837 7.393 1.00 96.62 82 LEU A O 1
ATOM 673 N N . MET A 1 83 ? 1.140 2.555 5.209 1.00 96.50 83 MET A N 1
ATOM 674 C CA . MET A 1 83 ? -0.248 3.002 5.293 1.00 96.50 83 MET A CA 1
ATOM 675 C C . MET A 1 83 ? -1.077 2.107 6.223 1.00 96.50 83 MET A C 1
ATOM 677 O O . MET A 1 83 ? -1.819 2.606 7.070 1.00 96.50 83 MET A O 1
ATOM 681 N N . THR A 1 84 ? -0.890 0.786 6.134 1.00 95.94 84 THR A N 1
ATOM 682 C CA . THR A 1 84 ? -1.531 -0.181 7.041 1.00 95.94 84 THR A CA 1
ATOM 683 C C . THR A 1 84 ? -1.123 0.068 8.490 1.00 95.94 84 THR A C 1
ATOM 685 O O . THR A 1 84 ? -1.973 0.057 9.382 1.00 95.94 84 THR A O 1
ATOM 688 N N . LEU A 1 85 ? 0.164 0.325 8.748 1.00 95.50 85 LEU A N 1
ATOM 689 C CA . LEU A 1 85 ? 0.655 0.642 10.089 1.00 95.50 85 LEU A CA 1
ATOM 690 C C . LEU A 1 85 ? 0.042 1.942 10.617 1.00 95.50 85 LEU A C 1
ATOM 692 O O . LEU A 1 85 ? -0.449 1.956 11.742 1.00 95.50 85 LEU A O 1
ATOM 696 N N . ILE A 1 86 ? -0.001 3.005 9.811 1.00 94.12 86 ILE A N 1
ATOM 697 C CA . ILE A 1 86 ? -0.583 4.299 10.199 1.00 94.12 86 ILE A CA 1
ATOM 698 C C . ILE A 1 86 ? -2.059 4.142 10.573 1.00 94.12 86 ILE A C 1
ATOM 700 O O . ILE A 1 86 ? -2.471 4.588 11.646 1.00 94.12 86 ILE A O 1
ATOM 704 N N . PHE A 1 87 ? -2.854 3.466 9.742 1.00 92.81 87 PHE A N 1
ATOM 705 C CA . PHE A 1 87 ? -4.267 3.218 10.038 1.00 92.81 87 PHE A CA 1
ATOM 706 C C . PHE A 1 87 ? -4.469 2.315 11.250 1.00 92.81 87 PHE A C 1
ATOM 708 O O . PHE A 1 87 ? -5.359 2.562 12.065 1.00 92.81 87 PHE A O 1
ATOM 715 N N . THR A 1 88 ? -3.621 1.305 11.418 1.00 93.50 88 THR A N 1
ATOM 716 C CA . THR A 1 88 ? -3.656 0.423 12.587 1.00 93.50 88 THR A CA 1
ATOM 717 C C . THR A 1 88 ? -3.367 1.190 13.872 1.00 93.50 88 THR A C 1
ATOM 719 O O . THR A 1 88 ? -4.127 1.087 14.836 1.00 93.50 88 THR A O 1
ATOM 722 N N . LEU A 1 89 ? -2.308 1.999 13.886 1.00 92.75 89 LEU A N 1
ATOM 723 C CA . LEU A 1 89 ? -1.957 2.836 15.030 1.00 92.75 89 LEU A CA 1
ATOM 724 C C . LEU A 1 89 ? -3.069 3.847 15.322 1.00 92.75 89 LEU A C 1
ATOM 726 O O . LEU A 1 89 ? -3.505 3.939 16.467 1.00 92.75 89 LEU A O 1
ATOM 730 N N . GLY A 1 90 ? -3.586 4.540 14.304 1.00 88.88 90 GLY A N 1
ATOM 731 C CA . GLY A 1 90 ? -4.708 5.471 14.455 1.00 88.88 90 GLY A CA 1
ATOM 732 C C . GLY A 1 90 ? -5.938 4.810 15.080 1.00 88.88 90 GLY A C 1
ATOM 733 O O . GLY A 1 90 ? -6.512 5.346 16.026 1.00 88.88 90 GLY A O 1
ATOM 734 N N . PHE A 1 91 ? -6.289 3.601 14.634 1.00 88.75 91 PHE A N 1
ATOM 735 C CA . PHE A 1 91 ? -7.396 2.831 15.200 1.00 88.75 91 PHE A CA 1
ATOM 736 C C . PHE A 1 91 ? -7.197 2.527 16.694 1.00 88.75 91 PHE A C 1
ATOM 738 O O . PHE A 1 91 ? -8.115 2.719 17.492 1.00 88.75 91 PHE A O 1
ATOM 745 N N . PHE A 1 92 ? -6.003 2.083 17.101 1.00 86.25 92 PHE A N 1
ATOM 746 C CA . PHE A 1 92 ? -5.735 1.733 18.499 1.00 86.25 92 PHE A CA 1
ATOM 747 C C . PHE A 1 92 ? -5.552 2.948 19.417 1.00 86.25 92 PHE A C 1
ATOM 749 O O . PHE A 1 92 ? -6.021 2.919 20.558 1.00 86.25 92 PHE A O 1
ATOM 756 N N . PHE A 1 93 ? -4.905 4.018 18.950 1.00 84.88 93 PHE A N 1
ATOM 757 C CA . PHE A 1 93 ? -4.698 5.227 19.751 1.00 84.88 93 PHE A CA 1
ATOM 758 C C . PHE A 1 93 ? -5.994 6.003 19.974 1.00 84.88 93 PHE A C 1
ATOM 760 O O . PHE A 1 93 ? -6.243 6.451 21.095 1.00 84.88 93 PHE A O 1
ATOM 767 N N . GLU A 1 94 ? -6.856 6.099 18.961 1.00 72.56 94 GLU A N 1
ATOM 768 C CA . GLU A 1 94 ? -8.150 6.766 19.116 1.00 72.56 94 GLU A CA 1
ATOM 769 C C . GLU A 1 94 ? -9.101 5.936 19.985 1.00 72.56 94 GLU A C 1
ATOM 771 O O . GLU A 1 94 ? -9.842 6.476 20.806 1.00 72.56 94 GLU A O 1
ATOM 776 N N . HIS A 1 95 ? -9.010 4.603 19.907 1.00 58.22 95 HIS A N 1
ATOM 777 C CA . HIS A 1 95 ? -9.747 3.731 20.815 1.00 58.22 95 HIS A CA 1
ATOM 778 C C . HIS A 1 95 ? -9.358 3.952 22.286 1.00 58.22 95 HIS A C 1
ATOM 780 O O . HIS A 1 95 ? -10.220 3.830 23.152 1.00 58.22 95 HIS A O 1
ATOM 786 N N . LYS A 1 96 ? -8.100 4.319 22.572 1.00 57.69 96 LYS A N 1
ATOM 787 C CA . LYS A 1 96 ? -7.611 4.582 23.934 1.00 57.69 96 LYS A CA 1
ATOM 788 C C . LYS A 1 96 ? -8.061 5.936 24.500 1.00 57.69 96 LYS A C 1
ATOM 790 O O . LYS A 1 96 ? -8.127 6.061 25.711 1.00 57.69 96 LYS A O 1
ATOM 795 N N . LYS A 1 97 ? -8.374 6.933 23.663 1.00 54.06 97 LYS A N 1
ATOM 796 C CA . LYS A 1 97 ? -8.828 8.270 24.110 1.00 54.06 97 LYS A CA 1
ATOM 797 C C . LYS A 1 97 ? -10.311 8.347 24.496 1.00 54.06 97 LYS A C 1
ATOM 799 O O . LYS A 1 97 ? -10.727 9.340 25.080 1.00 54.06 97 LYS A O 1
ATOM 804 N N . ILE A 1 98 ? -11.114 7.352 24.117 1.00 52.53 98 ILE A N 1
ATOM 805 C CA . ILE A 1 98 ? -12.577 7.348 24.320 1.00 52.53 98 ILE A CA 1
ATOM 806 C C . ILE A 1 98 ? -12.978 6.611 25.621 1.00 52.53 98 ILE A C 1
ATOM 808 O O . ILE A 1 98 ? -14.156 6.600 25.981 1.00 52.53 98 ILE A O 1
ATOM 812 N N . PHE A 1 99 ? -12.013 6.032 26.341 1.00 42.88 99 PHE A N 1
ATOM 813 C CA . PHE A 1 99 ? -12.173 5.431 27.671 1.00 42.88 99 PHE A CA 1
ATOM 814 C C . PHE A 1 99 ? -11.274 6.146 28.676 1.00 42.88 99 PHE A C 1
ATOM 816 O O . PHE A 1 99 ? -11.639 6.130 29.869 1.00 42.88 99 PHE A O 1
#

Organism: NCBI:txid2293317

pLDDT: mean 88.23, std 12.92, range [41.56, 97.56]

Nearest PDB structures (foldseek):
  1oxz-assembly1_A  TM=3.613E-01  e=7.075E+00  Homo sapiens

Mean predicted aligned error: 5.99 Å

Foldseek 3Di:
DDDDDPPDDLVVVLCVLCVLLVVLLVLCCCQFPPDDPVPHDVVSNVSSLPLLVVCLVVLQVVVVVVVDPDDDCVSSVVSSVVSSVVSVCVSVVVVVVVD

Sequence (99 aa):
MKFAKLNIGKFYSWLIGNSLNLISFVLFIWLFFIMSDANRNIILAGFSQMYALPTISISAVIYRFTNPEVITNEYVIISYILMTLIFTLGFFFEHKKIF

Secondary structure (DSSP, 8-state):
---------HHHHHHHHHHHHHHHHHHHHIIIIIS-GGG--HHHHHHHHTTTGGGHHHHHHHHHTT--SS--THHHHHHHHHHHHHHHHHHHHHHHHT-

Radius of gyration: 16.37 Å; Cα contacts (8 Å, |Δi|>4): 67; chains: 1; bounding box: 45×26×50 Å

Solvent-accessible surface area (backbone atoms only — not comparable to full-atom values): 5817 Å² total; per-residue (Å²): 135,85,76,84,81,76,95,63,58,71,68,58,53,51,48,62,76,41,39,67,52,51,53,22,47,52,48,39,48,44,48,74,74,70,42,56,77,94,76,48,57,63,70,60,57,52,57,21,46,58,66,21,56,91,35,34,70,60,19,48,56,58,43,53,76,71,70,58,94,64,95,60,75,64,28,53,53,48,4,44,53,51,43,52,50,52,53,51,49,51,55,56,54,55,58,60,74,78,109